Protein AF-A0A1G6U3L2-F1 (afdb_monomer_lite)

Organism: NCBI:txid361279

Secondary structure (DSSP, 8-state):
------EEEEE-TTS-EEEEE--TT-TT--GGGTS-SS-BHHHHHHHTTSS-TTTGGGGTS---HHHHHHHHHHHHHHTT--HHHHHHHHHHHHHHS--

pLDDT: mean 74.71, std 16.5, range [33.38, 94.88]

Sequence (99 aa):
MLGGKNYELGIDKGGMLKVGPLSAESDTGPACYGRGEEPALTDAFLLSGYLNSASFADGNVGLDQDRSVAAFQKIADHLESDMLDILIHWRDYSSRVKD

Radius of gyration: 13.06 Å; chains: 1; bounding box: 34×30×37 Å

Foldseek 3Di:
DPPDQKWFWDADPVRDIDTHRDPPPCPQDAQQQVRDQAHTPVLLCVVVVVDDQCCPPNNPGHGDNVSSVRNLVVSCVVSVHDSVVVSVVVVVVVVVPPD

InterPro domains:
  IPR002821 Hydantoinase A/oxoprolinase [PF01968] (12-85)
  IPR045079 Oxoprolinase-like [PTHR11365] (14-80)

Structure (mmCIF, N/CA/C/O backbone):
data_AF-A0A1G6U3L2-F1
#
_entry.id   AF-A0A1G6U3L2-F1
#
loop_
_atom_site.group_PDB
_atom_site.id
_atom_site.type_symbol
_atom_site.label_atom_id
_atom_site.label_alt_id
_atom_site.label_comp_id
_atom_site.label_asym_id
_atom_site.label_entity_id
_atom_site.label_seq_id
_atom_site.pdbx_PDB_ins_code
_atom_site.Cartn_x
_atom_site.Cartn_y
_atom_site.Cartn_z
_atom_site.occupancy
_atom_site.B_iso_or_equiv
_atom_site.auth_seq_id
_atom_site.auth_comp_id
_atom_site.auth_asym_id
_atom_site.auth_atom_id
_atom_site.pdbx_PDB_model_num
ATOM 1 N N . MET A 1 1 ? 20.856 6.610 -8.910 1.00 33.38 1 MET A N 1
ATOM 2 C CA . MET A 1 1 ? 20.350 6.029 -7.647 1.00 33.38 1 MET A CA 1
ATOM 3 C C . MET A 1 1 ? 19.076 6.775 -7.292 1.00 33.38 1 MET A C 1
ATOM 5 O O . MET A 1 1 ? 19.160 7.951 -6.968 1.00 33.38 1 MET A O 1
ATOM 9 N N . LEU A 1 2 ? 17.905 6.158 -7.465 1.00 34.41 2 LEU A N 1
ATOM 10 C CA . LEU A 1 2 ? 16.624 6.766 -7.091 1.00 34.41 2 LEU A CA 1
ATOM 11 C C . LEU A 1 2 ? 16.510 6.755 -5.560 1.00 34.41 2 LEU A C 1
ATOM 13 O O . LEU A 1 2 ? 15.991 5.813 -4.974 1.00 34.41 2 LEU A O 1
ATOM 17 N N . GLY A 1 3 ? 17.071 7.776 -4.913 1.00 36.06 3 GLY A N 1
ATOM 18 C CA . GLY A 1 3 ? 16.916 8.030 -3.482 1.00 36.06 3 GLY A CA 1
ATOM 19 C C . GLY A 1 3 ? 15.588 8.728 -3.205 1.00 36.06 3 GLY A C 1
ATOM 20 O O . GLY A 1 3 ? 15.573 9.900 -2.844 1.00 36.06 3 GLY A O 1
ATOM 21 N N . GLY A 1 4 ? 14.474 8.037 -3.440 1.00 42.50 4 GLY A N 1
ATOM 22 C CA . GLY A 1 4 ? 13.167 8.469 -2.953 1.00 42.50 4 GLY A CA 1
ATOM 23 C C . GLY A 1 4 ? 13.002 7.987 -1.518 1.00 42.50 4 GLY A C 1
ATOM 24 O O . GLY A 1 4 ? 13.219 6.809 -1.246 1.00 42.50 4 GLY A O 1
ATOM 25 N N . LYS A 1 5 ? 12.644 8.874 -0.585 1.00 44.44 5 LYS A N 1
ATOM 26 C CA . LYS A 1 5 ? 12.192 8.437 0.741 1.00 44.44 5 LYS A CA 1
ATOM 27 C C . LYS A 1 5 ? 10.990 7.514 0.524 1.00 44.44 5 LYS A C 1
ATOM 29 O O . LYS A 1 5 ? 9.984 7.980 -0.004 1.00 44.44 5 LYS A O 1
ATOM 34 N N . ASN A 1 6 ? 11.095 6.228 0.861 1.00 51.34 6 ASN A N 1
ATOM 35 C CA . ASN A 1 6 ? 9.913 5.368 0.861 1.00 51.34 6 ASN A CA 1
ATOM 36 C C . ASN A 1 6 ? 9.149 5.588 2.171 1.00 51.34 6 ASN A C 1
ATOM 38 O O . ASN A 1 6 ? 9.732 5.907 3.212 1.00 51.34 6 ASN A O 1
ATOM 42 N N . TYR A 1 7 ? 7.834 5.467 2.079 1.00 56.38 7 TYR A N 1
ATOM 43 C CA . TYR A 1 7 ? 6.911 5.648 3.186 1.00 56.38 7 TYR A CA 1
ATOM 44 C C . TYR A 1 7 ? 6.115 4.358 3.334 1.00 56.38 7 TYR A C 1
ATOM 46 O O . TYR A 1 7 ? 5.653 3.805 2.332 1.00 56.38 7 TYR A O 1
ATOM 54 N N . GLU A 1 8 ? 5.974 3.895 4.568 1.00 62.34 8 GLU A N 1
ATOM 55 C CA . GLU A 1 8 ? 5.270 2.658 4.903 1.00 62.34 8 GLU A CA 1
ATOM 56 C C . GLU A 1 8 ? 3.888 2.973 5.459 1.00 62.34 8 GLU A C 1
ATOM 58 O O . GLU A 1 8 ? 3.693 3.997 6.127 1.00 62.34 8 GLU A O 1
ATOM 63 N N . LEU A 1 9 ? 2.944 2.080 5.183 1.00 67.25 9 LEU A N 1
ATOM 64 C CA . LEU A 1 9 ? 1.624 2.076 5.789 1.00 67.25 9 LEU A CA 1
ATOM 65 C C . LEU A 1 9 ? 1.612 1.080 6.938 1.00 67.25 9 LEU A C 1
ATOM 67 O O . LEU A 1 9 ? 1.931 -0.089 6.762 1.00 67.25 9 LEU A O 1
ATOM 71 N N . GLY A 1 10 ? 1.227 1.550 8.116 1.00 65.81 10 GLY A N 1
ATOM 72 C CA . GLY A 1 10 ? 1.089 0.708 9.295 1.00 65.81 10 GLY A CA 1
ATOM 73 C C . GLY A 1 10 ? -0.074 1.151 10.160 1.00 65.81 10 GLY A C 1
ATOM 74 O O . GLY A 1 10 ? -0.732 2.154 9.886 1.00 65.81 10 GLY A O 1
ATOM 75 N N . ILE A 1 11 ? -0.309 0.407 11.231 1.00 66.56 11 ILE A N 1
ATOM 76 C CA . ILE A 1 11 ? -1.329 0.722 12.227 1.00 66.56 11 ILE A CA 1
ATOM 77 C C . ILE A 1 11 ? -0.604 1.069 13.522 1.00 66.56 11 ILE A C 1
ATOM 79 O O . ILE A 1 11 ? 0.328 0.373 13.932 1.00 66.56 11 ILE A O 1
ATOM 83 N N . ASP A 1 12 ? -0.974 2.182 14.148 1.00 67.44 12 ASP A N 1
ATOM 84 C CA . ASP A 1 12 ? -0.452 2.507 15.470 1.00 67.44 12 ASP A CA 1
ATOM 85 C C . ASP A 1 12 ? -1.163 1.718 16.585 1.00 67.44 12 ASP A C 1
ATOM 87 O O . ASP A 1 12 ? -2.123 0.982 16.371 1.00 67.44 12 ASP A O 1
ATOM 91 N N . LYS A 1 13 ? -0.698 1.875 17.828 1.00 66.06 13 LYS A N 1
ATOM 92 C CA . LYS A 1 13 ? -1.288 1.181 18.986 1.00 66.06 13 LYS A CA 1
ATOM 93 C C . LYS A 1 13 ? -2.748 1.571 19.267 1.00 66.06 13 LYS A C 1
ATOM 95 O O . LYS A 1 13 ? -3.386 0.910 20.079 1.00 66.06 13 LYS A O 1
ATOM 100 N N . GLY A 1 14 ? -3.241 2.653 18.667 1.00 64.25 14 GLY A N 1
ATOM 101 C CA . GLY A 1 14 ? -4.615 3.129 18.787 1.00 64.25 14 GLY A CA 1
ATOM 102 C C . GLY A 1 14 ? -5.534 2.646 17.664 1.00 64.25 14 GLY A C 1
ATOM 103 O O . GLY A 1 14 ? -6.695 3.042 17.657 1.00 64.25 14 GLY A O 1
ATOM 104 N N . GLY A 1 15 ? -5.046 1.819 16.731 1.00 65.25 15 GLY A N 1
ATOM 105 C CA . GLY A 1 15 ? -5.835 1.347 15.591 1.00 65.25 15 GLY A CA 1
ATOM 106 C C . GLY A 1 15 ? -5.940 2.365 14.453 1.00 65.25 15 GLY A C 1
ATOM 107 O O . GLY A 1 15 ? -6.746 2.187 13.544 1.00 65.25 15 GLY A O 1
ATOM 108 N N . MET A 1 16 ? -5.145 3.439 14.484 1.00 64.31 16 MET A N 1
ATOM 109 C CA . MET A 1 16 ? -5.156 4.458 13.438 1.00 64.31 16 MET A CA 1
ATOM 110 C C . MET A 1 16 ? -4.147 4.119 12.344 1.00 64.31 16 MET A C 1
ATOM 112 O O . MET A 1 16 ? -3.001 3.749 12.622 1.00 64.31 16 MET A O 1
ATOM 116 N N . LEU A 1 17 ? -4.561 4.306 11.088 1.00 67.69 17 LEU A N 1
ATOM 117 C CA . LEU A 1 17 ? -3.672 4.202 9.938 1.00 67.69 17 LEU A CA 1
ATOM 118 C C . LEU A 1 17 ? -2.588 5.282 10.030 1.00 67.69 17 LEU A C 1
ATOM 120 O O . LEU A 1 17 ? -2.878 6.478 10.110 1.00 67.69 17 LEU A O 1
ATOM 124 N N . LYS A 1 18 ? -1.328 4.860 9.992 1.00 68.81 18 LYS A N 1
ATOM 125 C CA . LYS A 1 18 ? -0.158 5.725 10.055 1.00 68.81 18 LYS A CA 1
ATOM 126 C C . LYS A 1 18 ? 0.657 5.583 8.780 1.00 68.81 18 LYS A C 1
ATOM 128 O O . LYS A 1 18 ? 0.981 4.478 8.356 1.00 68.81 18 LYS A O 1
ATOM 133 N N . VAL A 1 19 ? 1.050 6.725 8.222 1.00 63.53 19 VAL A N 1
ATOM 134 C CA . VAL A 1 19 ? 2.078 6.797 7.182 1.00 63.53 19 VAL A CA 1
ATOM 135 C C . VAL A 1 19 ? 3.347 7.330 7.830 1.00 63.53 19 VAL A C 1
ATOM 137 O O . VAL A 1 19 ? 3.410 8.496 8.228 1.00 63.53 19 VAL A O 1
ATOM 140 N N . GLY A 1 20 ? 4.338 6.460 7.997 1.00 57.53 20 GLY A N 1
ATOM 141 C CA . GLY A 1 20 ? 5.638 6.828 8.550 1.00 57.53 20 GLY A CA 1
ATOM 142 C C . GLY A 1 20 ? 6.678 7.023 7.445 1.00 57.53 20 GLY A C 1
ATOM 143 O O . GLY A 1 20 ? 6.596 6.343 6.419 1.00 57.53 20 GLY A O 1
ATOM 144 N N . PRO A 1 21 ? 7.686 7.904 7.622 1.00 50.50 21 PRO A N 1
ATOM 145 C CA . PRO A 1 21 ? 8.944 7.697 6.912 1.00 50.50 21 PRO A CA 1
ATOM 146 C C . PRO A 1 21 ? 9.417 6.277 7.228 1.00 50.50 21 PRO A C 1
ATOM 148 O O . PRO A 1 21 ? 9.256 5.847 8.373 1.00 50.50 21 PRO A O 1
ATOM 151 N N . LEU A 1 22 ? 9.951 5.578 6.222 1.00 47.81 22 LEU A N 1
ATOM 152 C CA . LEU A 1 22 ? 10.598 4.275 6.379 1.00 47.81 22 LEU A CA 1
ATOM 153 C C . LEU A 1 22 ? 11.259 4.165 7.756 1.00 47.81 22 LEU A C 1
ATOM 155 O O . LEU A 1 22 ? 12.130 4.979 8.093 1.00 47.81 22 LEU A O 1
ATOM 159 N N . SER A 1 23 ? 10.873 3.155 8.536 1.00 42.91 23 SER A N 1
ATOM 160 C CA . SER A 1 23 ? 11.819 2.654 9.524 1.00 42.91 23 SER A CA 1
ATOM 161 C C . SER A 1 23 ? 13.083 2.282 8.744 1.00 42.91 23 SER A C 1
ATOM 163 O O . SER A 1 23 ? 13.001 1.728 7.647 1.00 42.91 23 SER A O 1
ATOM 165 N N . ALA A 1 24 ? 14.262 2.641 9.247 1.00 38.97 24 ALA A N 1
ATOM 166 C CA . ALA A 1 24 ? 15.533 2.410 8.555 1.00 38.97 24 ALA A CA 1
ATOM 167 C C . ALA A 1 24 ? 15.849 0.912 8.296 1.00 38.97 24 ALA A C 1
ATOM 169 O O . ALA A 1 24 ? 16.944 0.597 7.845 1.00 38.97 24 ALA A O 1
ATOM 170 N N . GLU A 1 25 ? 14.909 0.006 8.588 1.00 41.88 25 GLU A N 1
ATOM 171 C CA . GLU A 1 25 ? 15.026 -1.452 8.587 1.00 41.88 25 GLU A CA 1
ATOM 172 C C . GLU A 1 25 ? 14.151 -2.145 7.524 1.00 41.88 25 GLU A C 1
ATOM 174 O O . GLU A 1 25 ? 14.312 -3.344 7.304 1.00 41.88 25 GLU A O 1
ATOM 179 N N . SER A 1 26 ? 13.263 -1.440 6.812 1.00 49.38 26 SER A N 1
ATOM 180 C CA . SER A 1 26 ? 12.498 -2.049 5.711 1.00 49.38 26 SER A CA 1
ATOM 181 C C . SER A 1 26 ? 13.250 -1.937 4.386 1.00 49.38 26 SER A C 1
ATOM 183 O O . SER A 1 26 ? 12.978 -1.129 3.498 1.00 49.38 26 SER A O 1
ATOM 185 N N . ASP A 1 27 ? 14.253 -2.801 4.273 1.00 52.22 27 ASP A N 1
ATOM 186 C CA . ASP A 1 27 ? 15.105 -2.984 3.092 1.00 52.22 27 ASP A CA 1
ATOM 187 C C . ASP A 1 27 ? 14.360 -3.646 1.910 1.00 52.22 27 ASP A C 1
ATOM 189 O O . ASP A 1 27 ? 14.915 -3.841 0.826 1.00 52.22 27 ASP A O 1
ATOM 193 N N . THR A 1 28 ? 13.090 -4.018 2.107 1.00 64.19 28 THR A N 1
ATOM 194 C CA . THR A 1 28 ? 12.319 -4.837 1.161 1.00 64.19 28 THR A CA 1
ATOM 195 C C . THR A 1 28 ? 11.538 -4.013 0.136 1.00 64.19 28 THR A C 1
ATOM 197 O O . THR A 1 28 ? 11.278 -4.504 -0.953 1.00 64.19 28 THR A O 1
ATOM 200 N N . GLY A 1 29 ? 11.256 -2.729 0.383 1.00 69.25 29 GLY A N 1
ATOM 201 C CA . GLY A 1 29 ? 10.534 -1.870 -0.567 1.00 69.25 29 GLY A CA 1
ATOM 202 C C . GLY A 1 29 ? 9.066 -2.281 -0.821 1.00 69.25 29 GLY A C 1
ATOM 203 O O . GLY A 1 29 ? 8.578 -3.236 -0.227 1.00 69.25 29 GLY A O 1
ATOM 204 N N . PRO A 1 30 ? 8.340 -1.552 -1.694 1.00 84.88 30 PRO A N 1
ATOM 205 C CA . PRO A 1 30 ? 6.907 -1.759 -1.937 1.00 84.88 30 PRO A CA 1
ATOM 206 C C . PRO A 1 30 ? 6.535 -3.177 -2.381 1.00 84.88 30 PRO A C 1
ATOM 208 O O . PRO A 1 30 ? 7.268 -3.803 -3.162 1.00 84.88 30 PRO A O 1
ATOM 211 N N . ALA A 1 31 ? 5.344 -3.634 -1.990 1.00 90.75 31 ALA A N 1
ATOM 212 C CA . ALA A 1 31 ? 4.828 -4.938 -2.400 1.00 90.75 31 ALA A CA 1
ATOM 213 C C . ALA A 1 31 ? 4.678 -5.032 -3.929 1.00 90.75 31 ALA A C 1
ATOM 215 O O . ALA A 1 31 ? 5.048 -6.046 -4.529 1.00 90.75 31 ALA A O 1
ATOM 216 N N . CYS A 1 32 ? 4.274 -3.938 -4.586 1.00 90.56 32 CYS A N 1
ATOM 217 C CA . CYS A 1 32 ? 4.144 -3.835 -6.040 1.00 90.56 32 CYS A CA 1
ATOM 218 C C . CYS A 1 32 ? 5.452 -4.048 -6.807 1.00 90.56 32 CYS A C 1
ATOM 220 O O . CYS A 1 32 ? 5.412 -4.301 -8.007 1.00 90.56 32 CYS A O 1
ATOM 222 N N . TYR A 1 33 ? 6.617 -3.936 -6.158 1.00 88.75 33 TYR A N 1
ATOM 223 C CA . TYR A 1 33 ? 7.912 -4.230 -6.788 1.00 88.75 33 TYR A CA 1
ATOM 224 C C . TYR A 1 33 ? 8.295 -5.711 -6.691 1.00 88.75 33 TYR A C 1
ATOM 226 O O . TYR A 1 33 ? 9.344 -6.107 -7.199 1.00 88.75 33 TYR A O 1
ATOM 234 N N . GLY A 1 34 ? 7.487 -6.524 -6.007 1.00 85.75 34 GLY A N 1
ATOM 235 C CA . GLY A 1 34 ? 7.760 -7.936 -5.766 1.00 85.75 34 GLY A CA 1
ATOM 236 C C . GLY A 1 34 ? 8.861 -8.201 -4.738 1.00 85.75 34 GLY A C 1
ATOM 237 O O . GLY A 1 34 ? 9.377 -9.315 -4.682 1.00 85.75 34 GLY A O 1
ATOM 238 N N . ARG A 1 35 ? 9.246 -7.184 -3.958 1.00 79.12 35 ARG A N 1
ATOM 239 C CA . ARG A 1 35 ? 10.407 -7.229 -3.056 1.00 79.12 35 ARG A CA 1
ATOM 240 C C . ARG A 1 35 ? 10.033 -7.308 -1.570 1.00 79.12 35 ARG A C 1
ATOM 242 O O . ARG A 1 35 ? 10.826 -7.845 -0.803 1.00 79.12 35 ARG A O 1
ATOM 249 N N . GLY A 1 36 ? 8.834 -6.853 -1.200 1.00 83.00 36 GLY A N 1
ATOM 250 C CA . GLY A 1 36 ? 8.271 -6.935 0.151 1.00 83.00 36 GLY A CA 1
ATOM 251 C C . GLY A 1 36 ? 6.831 -7.454 0.159 1.00 83.00 36 GLY A C 1
ATOM 252 O O . GLY A 1 36 ? 6.235 -7.690 -0.895 1.00 83.00 36 GLY A O 1
ATOM 253 N N . GLU A 1 37 ? 6.284 -7.645 1.359 1.00 84.88 37 GLU A N 1
ATOM 254 C CA . GLU A 1 37 ? 4.885 -8.046 1.576 1.00 84.88 37 GLU A CA 1
ATOM 255 C C . GLU A 1 37 ? 4.052 -7.006 2.335 1.00 84.88 37 GLU A C 1
ATOM 257 O O . GLU A 1 37 ? 2.827 -7.139 2.399 1.00 84.88 37 GLU A O 1
ATOM 262 N N . GLU A 1 38 ? 4.710 -6.006 2.918 1.00 83.94 38 GLU A N 1
ATOM 263 C CA . GLU A 1 38 ? 4.060 -4.918 3.642 1.00 83.94 38 GLU A CA 1
ATOM 264 C C . GLU A 1 38 ? 3.654 -3.806 2.666 1.00 83.94 38 GLU A C 1
ATOM 266 O O . GLU A 1 38 ? 4.389 -3.517 1.712 1.00 83.94 38 GLU A O 1
ATOM 271 N N . PRO A 1 39 ? 2.490 -3.167 2.868 1.00 83.62 39 PRO A N 1
ATOM 2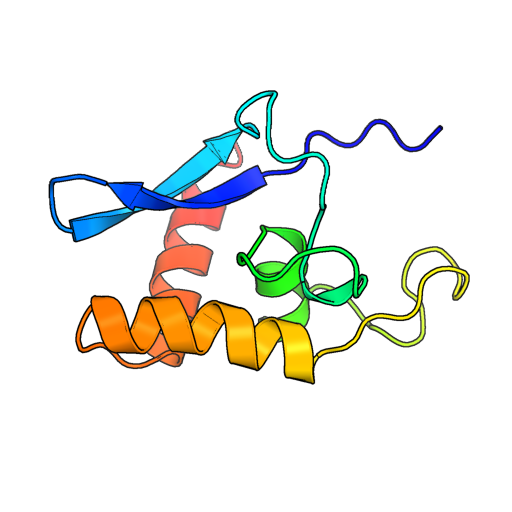72 C CA . PRO A 1 39 ? 2.033 -2.112 1.982 1.00 83.62 39 PRO A CA 1
ATOM 273 C C . PRO A 1 39 ? 2.853 -0.833 2.174 1.00 83.62 39 PRO A C 1
ATOM 275 O O . PRO A 1 39 ? 3.099 -0.360 3.287 1.00 83.62 39 PRO A O 1
ATOM 278 N N . ALA A 1 40 ? 3.226 -0.216 1.058 1.00 84.38 40 ALA A N 1
ATOM 279 C CA . ALA A 1 40 ? 3.926 1.058 1.026 1.00 84.38 40 ALA A CA 1
ATOM 280 C C . ALA A 1 40 ? 3.110 2.140 0.307 1.00 84.38 40 ALA A C 1
ATOM 282 O O . ALA A 1 40 ? 2.075 1.902 -0.315 1.00 84.38 40 ALA A O 1
ATOM 283 N N . LEU A 1 41 ? 3.610 3.373 0.345 1.00 81.56 41 LEU A N 1
ATOM 284 C CA . LEU A 1 41 ? 2.988 4.506 -0.341 1.00 81.56 41 LEU A CA 1
ATOM 285 C C . LEU A 1 41 ? 2.837 4.281 -1.852 1.00 81.56 41 LEU A C 1
ATOM 287 O O . LEU A 1 41 ? 1.844 4.697 -2.445 1.00 81.56 41 LEU A O 1
ATOM 291 N N . THR A 1 42 ? 3.805 3.609 -2.474 1.00 84.94 42 THR A N 1
ATOM 292 C CA . THR A 1 42 ? 3.744 3.260 -3.898 1.00 84.94 42 THR A CA 1
ATOM 293 C C . THR A 1 42 ? 2.583 2.310 -4.195 1.00 84.94 42 THR A C 1
ATOM 295 O O . THR A 1 42 ? 1.892 2.515 -5.189 1.00 84.94 42 THR A O 1
ATOM 298 N N . ASP A 1 43 ? 2.312 1.337 -3.317 1.00 89.00 43 ASP A N 1
ATOM 299 C CA . ASP A 1 43 ? 1.155 0.439 -3.430 1.00 89.00 43 ASP A CA 1
ATOM 300 C C . ASP A 1 43 ? -0.158 1.227 -3.363 1.00 89.00 43 ASP A C 1
ATOM 302 O O . ASP A 1 43 ? -1.042 1.051 -4.199 1.00 89.00 43 ASP A O 1
ATOM 306 N N . ALA A 1 44 ? -0.255 2.176 -2.427 1.00 86.31 44 ALA A N 1
ATOM 307 C CA . ALA A 1 44 ? -1.422 3.045 -2.285 1.00 86.31 44 ALA A CA 1
ATOM 308 C C . ALA A 1 44 ? -1.669 3.903 -3.537 1.00 86.31 44 ALA A C 1
ATOM 310 O O . ALA A 1 44 ? -2.804 4.027 -4.008 1.00 86.31 44 ALA A O 1
ATOM 311 N N . PHE A 1 45 ? -0.602 4.482 -4.103 1.00 85.81 45 PHE A N 1
ATOM 312 C CA . PHE A 1 45 ? -0.688 5.259 -5.337 1.00 85.81 45 PHE A CA 1
ATOM 313 C C . PHE A 1 45 ? -1.053 4.395 -6.545 1.00 85.81 45 PHE A C 1
ATOM 315 O O . PHE A 1 45 ? -1.809 4.858 -7.400 1.00 85.81 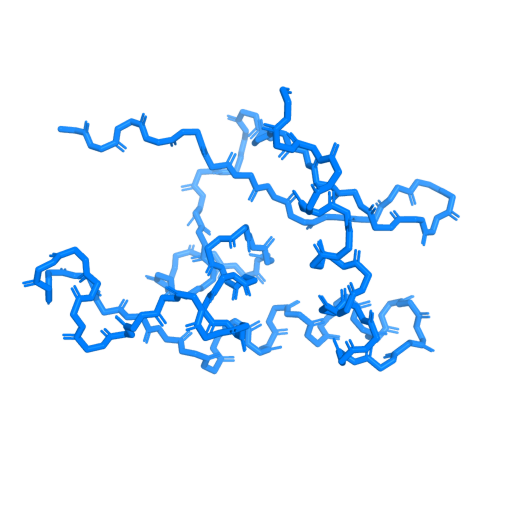45 PHE A O 1
ATOM 322 N N . LEU A 1 46 ? -0.551 3.161 -6.617 1.00 89.94 46 LEU A N 1
ATOM 323 C CA . LEU A 1 46 ? -0.919 2.216 -7.665 1.00 89.94 46 LEU A CA 1
ATOM 324 C C . LEU A 1 46 ? -2.406 1.853 -7.585 1.00 89.94 46 LEU A C 1
ATOM 326 O O . LEU A 1 46 ? -3.123 2.032 -8.565 1.00 89.94 46 LEU A O 1
ATOM 330 N N . LEU A 1 47 ? -2.890 1.429 -6.413 1.00 90.88 47 LEU A N 1
ATOM 331 C CA . LEU A 1 47 ? -4.294 1.042 -6.214 1.00 90.88 47 LEU A CA 1
ATOM 332 C C . LEU A 1 47 ? -5.272 2.208 -6.404 1.00 90.88 47 LEU A C 1
ATOM 334 O O . LEU A 1 47 ? -6.384 2.014 -6.887 1.00 90.88 47 LEU A O 1
ATOM 338 N N . SER A 1 48 ? -4.848 3.428 -6.076 1.00 86.50 48 SER A N 1
ATOM 339 C CA . SER A 1 48 ? -5.645 4.645 -6.284 1.00 86.50 48 SER A CA 1
ATOM 340 C C . SER A 1 48 ? -5.602 5.168 -7.729 1.00 86.50 48 SER A C 1
ATOM 342 O O . SER A 1 48 ? -6.237 6.179 -8.027 1.00 86.50 48 SER A O 1
ATOM 344 N N . GLY A 1 49 ? -4.833 4.534 -8.623 1.00 86.50 49 GLY A N 1
ATOM 345 C CA . GLY A 1 49 ? -4.699 4.939 -10.026 1.00 86.50 49 GLY A CA 1
ATOM 346 C C . GLY A 1 49 ? -3.801 6.159 -10.271 1.00 86.50 49 GLY A C 1
ATOM 347 O O . GLY A 1 49 ? -3.791 6.695 -11.377 1.00 86.50 49 GLY A O 1
ATOM 348 N N . TYR A 1 50 ? -3.032 6.610 -9.273 1.00 84.75 50 TYR A N 1
ATOM 349 C CA . TYR A 1 50 ? -2.039 7.679 -9.446 1.00 84.75 50 TYR A CA 1
ATOM 350 C C . TYR A 1 50 ? -0.799 7.207 -10.214 1.00 84.75 50 TYR A C 1
ATOM 352 O O . TYR A 1 50 ? -0.150 8.018 -10.876 1.00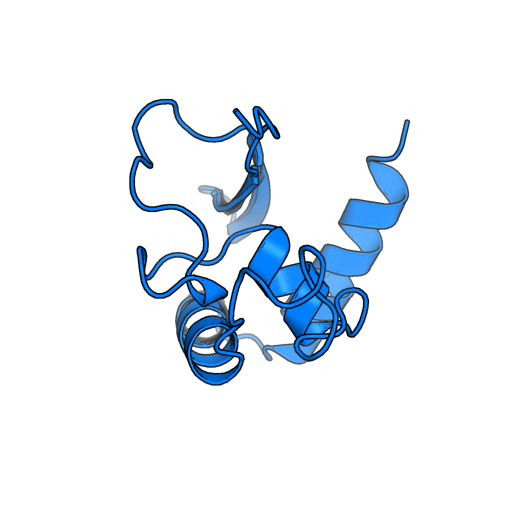 84.75 50 TYR A O 1
ATOM 360 N N . LEU A 1 51 ? -0.459 5.917 -10.125 1.00 85.81 51 LEU A N 1
ATOM 361 C CA . LEU A 1 51 ? 0.598 5.309 -10.929 1.00 85.81 51 LEU A CA 1
ATOM 362 C C . LEU A 1 51 ? -0.019 4.507 -12.066 1.00 85.81 51 LEU A C 1
ATOM 364 O O . LEU A 1 51 ? -0.845 3.626 -11.844 1.00 85.81 51 LEU A O 1
ATOM 368 N N . ASN A 1 52 ? 0.438 4.778 -13.284 1.00 84.12 52 ASN A N 1
ATOM 369 C CA . ASN A 1 52 ? 0.168 3.914 -14.421 1.00 84.12 52 ASN A CA 1
ATOM 370 C C . ASN A 1 52 ? 1.256 2.837 -14.485 1.00 84.12 52 ASN A C 1
ATOM 372 O O . ASN A 1 52 ? 2.413 3.141 -14.785 1.00 84.12 52 ASN A O 1
ATOM 376 N N . SER A 1 53 ? 0.880 1.587 -14.220 1.00 79.81 53 SER A N 1
ATOM 377 C CA . SER A 1 53 ? 1.788 0.434 -14.239 1.00 79.81 53 SER A CA 1
ATOM 378 C C . SER A 1 53 ? 2.499 0.237 -15.578 1.00 79.81 53 SER A C 1
ATOM 380 O O . SER A 1 53 ? 3.645 -0.201 -15.589 1.00 79.81 53 SER A O 1
ATOM 382 N N . ALA A 1 54 ? 1.873 0.610 -16.699 1.00 78.19 54 ALA A N 1
ATOM 383 C CA . ALA A 1 54 ? 2.449 0.445 -18.032 1.00 78.19 54 ALA A CA 1
ATOM 384 C C . ALA A 1 54 ? 3.550 1.469 -18.358 1.00 78.19 54 ALA A C 1
ATOM 386 O O . ALA A 1 54 ? 4.369 1.222 -19.240 1.00 78.19 54 ALA A O 1
ATOM 387 N N . SER A 1 55 ? 3.573 2.620 -17.678 1.00 80.81 55 SER A N 1
ATOM 388 C CA . SER A 1 55 ? 4.525 3.708 -17.951 1.00 80.81 55 SER A CA 1
ATOM 389 C C . SER A 1 55 ? 5.400 4.073 -16.753 1.00 80.81 55 SER A C 1
ATOM 391 O O . SER A 1 55 ? 6.164 5.037 -16.818 1.00 80.81 55 SER A O 1
ATOM 393 N N . PHE A 1 56 ? 5.282 3.354 -15.638 1.00 82.81 56 PHE A N 1
ATOM 394 C CA . PHE A 1 56 ? 6.035 3.662 -14.430 1.00 82.81 56 PHE A CA 1
ATOM 395 C C . PHE A 1 56 ? 7.543 3.484 -14.656 1.00 82.81 56 PHE A C 1
ATOM 397 O O . PHE A 1 56 ? 7.984 2.491 -15.233 1.00 82.81 56 PHE A O 1
ATOM 404 N N . ALA A 1 57 ? 8.335 4.467 -14.212 1.00 82.06 57 ALA A N 1
ATOM 405 C CA . ALA A 1 57 ? 9.787 4.514 -14.415 1.00 82.06 57 ALA A CA 1
ATOM 406 C C . ALA A 1 57 ? 10.214 4.269 -15.883 1.00 82.06 57 ALA A C 1
ATOM 408 O O . ALA A 1 57 ? 11.127 3.483 -16.147 1.00 82.06 57 ALA A O 1
ATOM 409 N N . ASP A 1 58 ? 9.522 4.903 -16.838 1.00 82.12 58 ASP A N 1
ATOM 410 C CA . ASP A 1 58 ? 9.712 4.720 -18.288 1.00 82.12 58 ASP A CA 1
ATOM 411 C C . ASP A 1 58 ? 9.569 3.254 -18.748 1.00 82.12 58 ASP A C 1
ATOM 413 O O . ASP A 1 58 ? 10.204 2.818 -19.706 1.00 82.12 58 ASP A O 1
ATOM 417 N N . GLY A 1 59 ? 8.757 2.467 -18.034 1.00 80.44 59 GLY A N 1
ATOM 418 C CA . GLY A 1 59 ? 8.548 1.039 -18.288 1.00 80.44 59 GLY A CA 1
ATOM 419 C C . GLY A 1 59 ? 9.646 0.126 -17.731 1.00 80.44 59 GLY A C 1
ATOM 420 O O . GLY A 1 59 ? 9.575 -1.088 -17.906 1.00 80.44 59 GLY A O 1
ATOM 421 N N . ASN A 1 60 ? 10.655 0.668 -17.040 1.00 78.50 60 ASN A N 1
ATOM 422 C CA . ASN A 1 60 ? 11.767 -0.122 -16.495 1.00 78.50 60 ASN A CA 1
ATOM 423 C C . ASN A 1 60 ? 11.428 -0.835 -15.179 1.00 78.50 60 ASN A C 1
ATOM 425 O O . ASN A 1 60 ? 12.201 -1.676 -14.718 1.00 78.50 60 ASN A O 1
ATOM 429 N N . VAL A 1 61 ? 10.306 -0.488 -14.546 1.00 80.44 61 VAL A N 1
ATOM 430 C CA . VAL A 1 61 ? 9.857 -1.105 -13.296 1.00 80.44 61 VAL A CA 1
ATOM 431 C C . VAL A 1 61 ? 8.434 -1.605 -13.489 1.00 80.44 61 VAL A C 1
ATOM 433 O O . VAL A 1 61 ? 7.495 -0.815 -13.556 1.00 80.44 61 VAL A O 1
ATOM 436 N N . GLY A 1 62 ? 8.287 -2.928 -13.572 1.00 85.62 62 GLY A N 1
ATOM 437 C CA . GLY A 1 62 ? 6.981 -3.575 -13.560 1.00 85.62 62 GLY A CA 1
ATOM 438 C C . GLY A 1 62 ? 6.321 -3.419 -12.194 1.00 85.62 62 GLY A C 1
ATOM 439 O O . GLY A 1 62 ? 6.974 -3.614 -11.167 1.00 85.62 62 GLY A O 1
ATOM 440 N N . LEU A 1 63 ? 5.041 -3.056 -12.197 1.00 90.44 63 LEU A N 1
ATOM 441 C CA . LEU A 1 63 ? 4.223 -2.967 -10.994 1.00 90.44 63 LEU A CA 1
ATOM 442 C C . LEU A 1 63 ? 3.225 -4.120 -10.961 1.00 90.44 63 LEU A C 1
ATOM 444 O O . LEU A 1 63 ? 2.440 -4.289 -11.893 1.00 90.44 63 LEU A O 1
ATOM 448 N N . ASP A 1 64 ? 3.254 -4.885 -9.878 1.00 92.44 64 ASP A N 1
ATOM 449 C CA . ASP A 1 64 ? 2.324 -5.976 -9.608 1.00 92.44 64 ASP A CA 1
ATOM 450 C C . ASP A 1 64 ? 1.180 -5.464 -8.723 1.00 92.44 64 ASP A C 1
ATOM 452 O O . ASP A 1 64 ? 1.342 -5.262 -7.518 1.00 92.44 64 ASP A O 1
ATOM 456 N N . GLN A 1 65 ? 0.029 -5.203 -9.345 1.00 93.12 65 GLN A N 1
ATOM 457 C CA . GLN A 1 65 ? -1.144 -4.686 -8.644 1.00 93.12 65 GLN A CA 1
ATOM 458 C C . GLN A 1 65 ? -1.728 -5.711 -7.662 1.00 93.12 65 GLN A C 1
ATOM 460 O O . GLN A 1 65 ? -2.202 -5.320 -6.596 1.00 93.12 65 GLN A O 1
ATOM 465 N N . ASP A 1 66 ? -1.657 -7.005 -7.976 1.00 94.88 66 ASP A N 1
ATOM 466 C CA . ASP A 1 66 ? -2.220 -8.060 -7.129 1.00 94.88 66 ASP A CA 1
ATOM 467 C C . ASP A 1 66 ? -1.455 -8.162 -5.807 1.00 94.88 66 ASP A C 1
ATOM 469 O O . ASP A 1 66 ? -2.051 -8.357 -4.745 1.00 94.88 66 ASP A O 1
ATOM 473 N N . ARG A 1 67 ? -0.137 -7.936 -5.836 1.00 94.19 67 ARG A N 1
ATOM 474 C CA . ARG A 1 67 ? 0.668 -7.830 -4.611 1.00 94.19 67 ARG A CA 1
ATOM 475 C C . ARG A 1 67 ? 0.282 -6.639 -3.746 1.00 94.19 67 ARG A C 1
ATOM 477 O O . ARG A 1 67 ? 0.224 -6.788 -2.527 1.00 94.19 67 ARG A O 1
ATOM 484 N N . SER A 1 68 ? -0.014 -5.486 -4.345 1.00 92.62 68 SER A N 1
ATOM 485 C CA . SER A 1 68 ? -0.527 -4.338 -3.589 1.00 92.62 68 SER A CA 1
ATOM 486 C C . SER A 1 68 ? -1.872 -4.654 -2.943 1.00 92.62 68 SER A C 1
ATOM 488 O O . SER A 1 68 ? -2.064 -4.337 -1.771 1.00 92.62 68 SER A O 1
ATOM 490 N N . VAL A 1 69 ? -2.781 -5.313 -3.674 1.00 93.94 69 VAL A N 1
ATOM 491 C CA . VAL A 1 69 ? -4.076 -5.755 -3.130 1.00 93.94 69 VAL A CA 1
ATOM 492 C C . VAL A 1 69 ? -3.862 -6.692 -1.945 1.00 93.94 69 VAL A C 1
ATOM 494 O O . VAL A 1 69 ? -4.424 -6.459 -0.880 1.00 93.94 69 VAL A O 1
ATOM 497 N N . ALA A 1 70 ? -3.009 -7.708 -2.085 1.00 94.06 70 ALA A N 1
ATOM 498 C CA . ALA A 1 70 ? -2.735 -8.658 -1.011 1.00 94.06 70 ALA A CA 1
ATOM 499 C C . ALA A 1 70 ? -2.151 -7.980 0.241 1.00 94.06 70 ALA A C 1
ATOM 501 O O . ALA A 1 70 ? -2.552 -8.301 1.359 1.00 94.06 70 ALA A O 1
ATOM 502 N N . ALA A 1 71 ? -1.236 -7.024 0.066 1.00 90.62 71 ALA A N 1
ATOM 503 C CA . ALA A 1 71 ? -0.647 -6.274 1.172 1.00 90.62 71 ALA A CA 1
ATOM 504 C C . ALA A 1 71 ? -1.687 -5.405 1.903 1.00 90.62 71 ALA A C 1
ATOM 506 O O . ALA A 1 71 ? -1.737 -5.394 3.132 1.00 90.62 71 ALA A O 1
ATOM 507 N N . PHE A 1 72 ? -2.565 -4.720 1.163 1.00 90.56 72 PHE A N 1
ATOM 508 C CA . PHE A 1 72 ? -3.643 -3.918 1.750 1.00 90.56 72 PHE A CA 1
ATOM 509 C C . PHE A 1 72 ? -4.745 -4.763 2.390 1.00 90.56 72 PHE A C 1
ATOM 511 O O . PHE A 1 72 ? -5.295 -4.354 3.412 1.00 90.56 72 PHE A O 1
ATOM 518 N N . GLN A 1 73 ? -5.037 -5.947 1.848 1.00 92.38 73 GLN A N 1
ATOM 519 C CA . GLN A 1 73 ? -6.021 -6.858 2.430 1.00 92.38 73 GLN A CA 1
ATOM 520 C C . GLN A 1 73 ? -5.618 -7.278 3.849 1.00 92.38 73 GLN A C 1
ATOM 522 O O . GLN A 1 73 ? -6.461 -7.298 4.735 1.00 92.38 73 GLN A O 1
ATOM 527 N N . LYS A 1 74 ? -4.321 -7.499 4.109 1.00 88.75 74 LYS A N 1
ATOM 528 C CA . LYS A 1 74 ? -3.821 -7.786 5.466 1.00 88.75 74 LYS A CA 1
ATOM 529 C C . LYS A 1 74 ? -4.153 -6.664 6.462 1.00 88.75 74 LYS A C 1
ATOM 531 O O . LYS A 1 74 ? -4.487 -6.947 7.611 1.00 88.75 74 LYS A O 1
ATOM 536 N N . ILE A 1 75 ? -4.076 -5.399 6.033 1.00 84.94 75 ILE A N 1
ATOM 537 C CA . ILE A 1 75 ? -4.468 -4.244 6.860 1.00 84.94 75 ILE A CA 1
ATOM 538 C C . ILE A 1 75 ? -5.987 -4.207 7.048 1.00 84.94 75 ILE A C 1
ATOM 540 O O . ILE A 1 75 ? -6.449 -3.994 8.167 1.00 84.94 75 ILE A O 1
ATOM 544 N N . ALA A 1 76 ? -6.751 -4.417 5.973 1.00 87.44 76 ALA A N 1
ATOM 545 C CA . ALA A 1 76 ? -8.214 -4.458 5.999 1.00 87.44 76 ALA A CA 1
ATOM 546 C C . ALA A 1 76 ? -8.734 -5.490 6.998 1.00 87.44 76 ALA A C 1
ATOM 548 O O . ALA A 1 76 ? -9.517 -5.152 7.886 1.00 87.44 76 ALA A O 1
ATOM 549 N N . ASP A 1 77 ? -8.196 -6.704 6.927 1.00 88.56 77 ASP A N 1
ATOM 550 C CA . ASP A 1 77 ? -8.539 -7.799 7.826 1.00 88.56 77 ASP A CA 1
ATOM 551 C C . ASP A 1 77 ? -8.191 -7.460 9.283 1.00 88.56 77 ASP A C 1
ATOM 553 O O . ASP A 1 77 ? -8.981 -7.72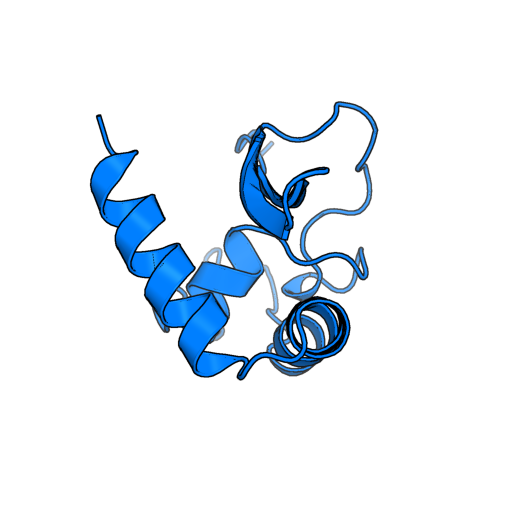7 10.185 1.00 88.56 77 ASP A O 1
ATOM 557 N N . HIS A 1 78 ? -7.035 -6.831 9.531 1.00 83.62 78 HIS A N 1
ATOM 558 C CA . HIS A 1 78 ? -6.616 -6.448 10.883 1.00 83.62 78 HIS A CA 1
ATOM 559 C C . HIS A 1 78 ? -7.490 -5.349 11.500 1.00 83.62 78 HIS A C 1
ATOM 561 O O . HIS A 1 78 ? -7.674 -5.314 12.714 1.00 83.62 78 HIS A O 1
ATOM 567 N N . LEU A 1 79 ? -7.998 -4.434 10.673 1.00 82.00 79 LEU A N 1
ATOM 568 C CA . LEU A 1 79 ? -8.865 -3.337 11.102 1.00 82.00 79 LEU A CA 1
ATOM 569 C C . LEU A 1 79 ? -10.350 -3.705 11.103 1.00 82.00 79 LEU A C 1
ATOM 571 O O . LEU A 1 79 ? -11.162 -2.851 11.453 1.00 82.00 79 LEU A O 1
ATOM 575 N N . GLU A 1 80 ? -10.701 -4.928 10.693 1.00 89.06 80 GLU A N 1
ATOM 576 C CA . GLU A 1 80 ? -12.087 -5.342 10.442 1.00 89.06 80 GLU A CA 1
ATOM 577 C C . GLU A 1 80 ? -12.825 -4.326 9.546 1.00 89.06 80 GLU A C 1
ATOM 579 O O . GLU A 1 80 ? -13.973 -3.955 9.790 1.00 89.06 80 GLU A O 1
ATOM 584 N N . SER A 1 81 ? -12.128 -3.835 8.517 1.00 87.25 81 SER A N 1
ATOM 585 C CA . SER A 1 81 ? -12.563 -2.721 7.673 1.00 87.25 81 SER A CA 1
ATOM 586 C C . SER A 1 81 ? -1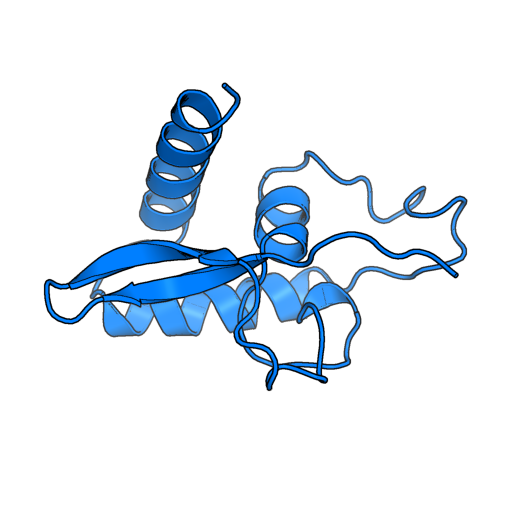2.535 -3.094 6.195 1.00 87.25 81 SER A C 1
ATOM 588 O O . SER A 1 81 ? -11.871 -4.049 5.791 1.00 87.25 81 SER A O 1
ATOM 590 N N . ASP A 1 82 ? -13.242 -2.327 5.368 1.00 89.56 82 ASP A N 1
ATOM 591 C CA . ASP A 1 82 ? -13.171 -2.487 3.922 1.00 89.56 82 ASP A CA 1
ATOM 592 C C . ASP A 1 82 ? -11.882 -1.856 3.368 1.00 89.56 82 ASP A C 1
ATOM 594 O O . ASP A 1 82 ? -11.423 -0.792 3.801 1.00 89.56 82 ASP A O 1
ATOM 598 N N . MET A 1 83 ? -11.284 -2.498 2.366 1.00 86.31 83 MET A N 1
ATOM 599 C CA . MET A 1 83 ? -10.077 -1.985 1.717 1.00 86.31 83 MET A CA 1
ATOM 600 C C . MET A 1 83 ? -10.309 -0.607 1.071 1.00 86.31 83 MET A C 1
ATOM 602 O O . MET A 1 83 ? -9.411 0.239 1.089 1.00 86.31 83 MET A O 1
ATOM 606 N N . LEU A 1 84 ? -11.501 -0.347 0.522 1.00 85.81 84 LEU A N 1
ATOM 607 C CA . LEU A 1 84 ? -11.859 0.965 -0.019 1.00 85.81 84 LEU A CA 1
ATOM 608 C C . LEU A 1 84 ? -11.895 2.023 1.078 1.00 85.81 84 LEU A C 1
ATOM 610 O O . LEU A 1 84 ? -11.409 3.131 0.848 1.00 85.81 84 LEU A O 1
ATOM 614 N N . ASP A 1 85 ? -12.397 1.688 2.266 1.00 84.25 85 ASP A N 1
ATOM 615 C CA . ASP A 1 85 ? -12.398 2.615 3.396 1.00 84.25 85 ASP A CA 1
ATOM 616 C C . ASP A 1 85 ? -10.965 2.979 3.790 1.00 84.25 85 ASP A C 1
ATOM 618 O O . ASP A 1 85 ? -10.665 4.158 3.993 1.00 84.25 85 ASP A O 1
ATOM 622 N N . ILE A 1 86 ? -10.046 2.011 3.806 1.00 83.19 86 ILE A N 1
ATOM 623 C CA . ILE A 1 86 ? -8.619 2.268 4.057 1.00 83.19 86 ILE A CA 1
ATOM 624 C C . ILE A 1 86 ? -8.024 3.196 2.995 1.00 83.19 86 ILE A C 1
ATOM 626 O O . ILE A 1 86 ? -7.337 4.162 3.337 1.00 83.19 86 ILE A O 1
ATOM 630 N N . LEU A 1 87 ? -8.295 2.944 1.712 1.00 82.31 87 LEU A N 1
ATOM 631 C CA . LEU A 1 87 ? -7.778 3.763 0.612 1.00 82.31 87 LEU A CA 1
ATOM 632 C C . LEU A 1 87 ? -8.350 5.189 0.633 1.00 82.31 87 LEU A C 1
ATOM 634 O O . LEU A 1 87 ? -7.617 6.145 0.368 1.00 82.31 87 LEU A O 1
ATOM 638 N N . ILE A 1 88 ? -9.626 5.359 0.994 1.00 82.06 88 ILE A N 1
ATOM 639 C CA . ILE A 1 88 ? -10.261 6.675 1.164 1.00 82.06 88 ILE A CA 1
ATOM 640 C C . ILE A 1 88 ? -9.607 7.435 2.319 1.00 82.06 88 ILE A C 1
ATOM 642 O O . ILE A 1 88 ? -9.172 8.572 2.127 1.00 82.06 88 ILE A O 1
ATOM 646 N N . HIS A 1 89 ? -9.478 6.807 3.492 1.00 77.69 89 HIS A N 1
ATOM 647 C CA . HIS A 1 89 ? -8.829 7.426 4.651 1.00 77.69 89 HIS A CA 1
ATOM 648 C C . HIS A 1 89 ? -7.378 7.798 4.349 1.00 77.69 89 HIS A C 1
ATOM 650 O O . HIS A 1 89 ? -6.921 8.884 4.714 1.00 77.69 89 HIS A O 1
ATOM 656 N N . TRP A 1 90 ? -6.662 6.934 3.633 1.00 77.31 90 TRP A N 1
ATOM 657 C CA . TRP A 1 90 ? -5.308 7.220 3.189 1.00 77.31 90 TRP A CA 1
ATOM 658 C C . TRP A 1 90 ? -5.250 8.405 2.216 1.00 77.31 90 TRP A C 1
ATOM 660 O O . TRP A 1 90 ? -4.404 9.283 2.386 1.00 77.31 90 TRP A O 1
ATOM 670 N N . ARG A 1 91 ? -6.148 8.481 1.225 1.00 72.69 91 ARG A N 1
ATOM 671 C CA . ARG A 1 91 ? -6.203 9.602 0.270 1.00 72.69 91 ARG A CA 1
ATOM 672 C C . ARG A 1 91 ? -6.454 10.920 0.999 1.00 72.69 91 ARG A C 1
ATOM 674 O O . ARG A 1 91 ? -5.790 11.924 0.732 1.00 72.69 91 ARG A O 1
ATOM 681 N N . ASP A 1 92 ? -7.381 10.901 1.946 1.00 72.75 92 ASP A N 1
ATOM 682 C CA . ASP A 1 92 ? -7.731 12.061 2.753 1.00 72.75 92 ASP A CA 1
ATOM 683 C C . ASP A 1 92 ? -6.574 12.479 3.669 1.00 72.75 92 ASP A C 1
ATOM 685 O O . ASP A 1 92 ? -6.305 13.673 3.795 1.00 72.75 92 ASP A O 1
ATOM 689 N N . TYR A 1 93 ? -5.839 11.532 4.257 1.00 69.75 93 TYR A N 1
ATOM 690 C CA . TYR A 1 93 ? -4.609 11.806 5.006 1.00 69.75 93 TYR A CA 1
ATOM 691 C C . TYR A 1 93 ? -3.507 12.384 4.102 1.00 69.75 93 TYR A C 1
ATOM 693 O O . TYR A 1 93 ? -2.947 13.437 4.398 1.00 69.75 93 TYR A O 1
ATOM 701 N N . SER A 1 94 ? -3.242 11.750 2.956 1.00 64.56 94 SER A N 1
ATOM 702 C CA . SER A 1 94 ? -2.259 12.182 1.952 1.00 64.56 94 SER A CA 1
ATOM 703 C C . SER A 1 94 ? -2.503 13.618 1.485 1.00 64.56 94 SER A C 1
ATOM 705 O O . SER A 1 94 ? -1.552 14.380 1.312 1.00 64.56 94 SER A O 1
ATOM 707 N N . SER A 1 95 ? -3.769 14.009 1.324 1.00 65.81 95 SER A N 1
ATOM 708 C CA . SER A 1 95 ? -4.142 15.373 0.942 1.00 65.81 95 SER A CA 1
ATOM 709 C C . SER A 1 95 ? -3.780 16.432 1.993 1.00 65.81 95 SER A C 1
ATOM 711 O O . SER A 1 95 ? -3.547 17.579 1.627 1.00 65.81 95 SER A O 1
ATOM 713 N N . ARG A 1 96 ? -3.696 16.050 3.276 1.00 64.94 96 ARG A N 1
ATOM 714 C CA . ARG A 1 96 ? -3.434 16.949 4.416 1.00 64.94 96 ARG A CA 1
ATOM 715 C C . ARG A 1 96 ? -1.956 17.045 4.794 1.00 64.94 96 ARG A C 1
ATOM 717 O O . ARG A 1 96 ? -1.587 17.952 5.522 1.00 64.94 96 ARG A O 1
ATOM 724 N N . VAL A 1 97 ? -1.130 16.100 4.341 1.00 54.38 97 VAL A N 1
ATOM 725 C CA . VAL A 1 97 ? 0.312 16.022 4.657 1.00 54.38 97 VAL A CA 1
ATOM 726 C C . VAL A 1 97 ? 1.181 16.606 3.530 1.00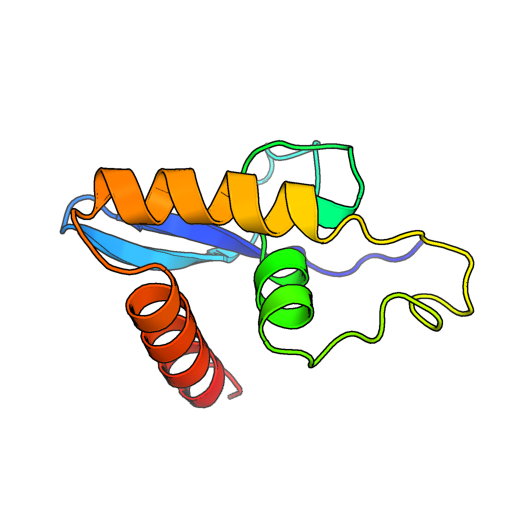 54.38 97 VAL A C 1
ATOM 728 O O . VAL A 1 97 ? 2.401 16.571 3.602 1.00 54.38 97 VAL A O 1
ATOM 731 N N . LYS A 1 98 ? 0.574 17.164 2.476 1.00 47.44 98 LYS A N 1
ATOM 732 C CA . LYS A 1 98 ? 1.288 17.778 1.341 1.00 47.44 98 LYS A CA 1
ATOM 733 C C . LYS A 1 98 ? 1.892 19.171 1.618 1.00 47.44 98 LYS A C 1
ATOM 735 O O . LYS A 1 98 ? 2.312 19.812 0.656 1.00 47.44 98 LYS A O 1
ATOM 740 N N . ASP A 1 99 ? 2.002 19.578 2.880 1.00 35.28 99 ASP A N 1
ATOM 741 C CA . ASP A 1 99 ? 2.624 20.842 3.305 1.00 35.28 99 ASP A CA 1
ATOM 742 C C . ASP A 1 99 ? 4.044 20.633 3.861 1.00 35.28 99 ASP A C 1
ATOM 744 O O . ASP A 1 99 ? 4.229 19.746 4.729 1.00 35.28 99 ASP A O 1
#